Protein AF-A0A0V8DWF3-F1 (afdb_monomer)

Solvent-accessible surface area (backbone atoms only — not comparable to full-atom values): 7146 Å² total; per-residue (Å²): 126,60,41,65,45,79,45,35,25,42,76,86,69,46,81,47,94,75,82,83,79,79,75,82,78,65,89,64,54,35,27,42,36,41,39,34,39,34,56,75,79,51,86,54,51,48,73,48,73,48,64,84,62,81,85,50,44,71,59,77,86,68,88,59,67,74,51,75,45,78,72,83,79,72,35,26,38,37,37,31,73,44,44,55,42,67,90,78,73,84,60,70,43,76,48,51,38,34,45,32,40,21,49,84,85,40,78,71,32,74,38,74,52,73,47,74,46,106

Sequence (118 aa):
MDKINFFYVDYQGKPMTSFEVTGLIPQLDLKLIVDIVTEPDYTQYAIQFLQDSENFFEQELETTNVATSDLGDGTVTIHIELPFNFTNLLSPTSRNFTAKLLKNGQSVAEAKTSIYFN

Radius of gyration: 15.06 Å; Cα contacts (8 Å, |Δi|>4): 232; chains: 1; bounding box: 42×21×42 Å

Mean predicted aligned error: 7.3 Å

Secondary structure (DSSP, 8-state):
--EEEEEEE-TT--EES-----SS------EEEEEEEE-S-GGGEEEEEEESSS--BSS-SS----EEEE-SSS-EEEEEEEEB--TT--S-EEEEEEEEEEETTEEEEEEEEEEEE-

Structure (mmCIF, N/CA/C/O backbone):
data_AF-A0A0V8DWF3-F1
#
_entry.id   AF-A0A0V8DWF3-F1
#
loop_
_atom_site.group_PDB
_atom_site.id
_atom_site.type_symbol
_atom_site.label_atom_id
_atom_site.label_alt_id
_atom_site.label_comp_id
_atom_site.label_asym_id
_atom_site.label_entity_id
_atom_site.label_seq_id
_atom_site.pdbx_PDB_ins_code
_atom_site.Cartn_x
_atom_site.Cartn_y
_atom_site.Cartn_z
_atom_site.occupancy
_atom_site.B_iso_or_equiv
_atom_site.auth_seq_id
_atom_site.auth_comp_id
_atom_site.auth_asym_id
_atom_site.auth_atom_id
_atom_site.pdbx_PDB_model_num
ATOM 1 N N . MET A 1 1 ? -14.899 -4.006 9.792 1.00 74.31 1 MET A N 1
ATOM 2 C CA . MET A 1 1 ? -13.644 -4.784 9.895 1.00 74.31 1 MET A CA 1
ATOM 3 C C . MET A 1 1 ? -12.616 -4.029 9.099 1.00 74.31 1 MET A C 1
ATOM 5 O O . MET A 1 1 ? -12.839 -3.868 7.903 1.00 74.31 1 MET A O 1
ATOM 9 N N . ASP A 1 2 ? -11.564 -3.566 9.763 1.00 87.31 2 ASP A N 1
ATOM 10 C CA . ASP A 1 2 ? -10.535 -2.748 9.130 1.00 87.31 2 ASP A CA 1
ATOM 11 C C . ASP A 1 2 ? -9.741 -3.579 8.122 1.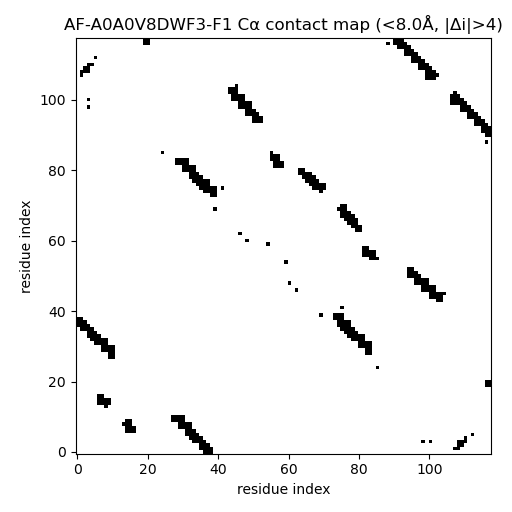00 87.31 2 ASP A C 1
ATOM 13 O O . ASP A 1 2 ? -9.401 -4.737 8.385 1.00 87.31 2 ASP A O 1
ATOM 17 N N . LYS A 1 3 ? -9.492 -3.018 6.939 1.00 90.50 3 LYS A N 1
ATOM 18 C CA . LYS A 1 3 ? -8.813 -3.711 5.837 1.00 90.50 3 LYS A CA 1
ATOM 19 C C . LYS A 1 3 ? -7.891 -2.765 5.095 1.00 90.50 3 LYS A C 1
ATOM 21 O O . LYS A 1 3 ? -8.194 -1.586 4.965 1.00 90.50 3 LYS A O 1
ATOM 26 N N . ILE A 1 4 ? -6.813 -3.324 4.557 1.00 90.75 4 ILE A N 1
ATOM 27 C CA . ILE A 1 4 ? -5.892 -2.637 3.655 1.00 90.75 4 ILE A CA 1
ATOM 28 C C . ILE A 1 4 ? -5.853 -3.437 2.356 1.00 90.75 4 ILE A C 1
ATOM 30 O O . ILE A 1 4 ? -5.605 -4.644 2.384 1.00 90.75 4 ILE A O 1
ATOM 34 N N . ASN A 1 5 ? -6.094 -2.769 1.235 1.00 89.88 5 ASN A N 1
ATOM 35 C CA . ASN A 1 5 ? -6.007 -3.335 -0.101 1.00 89.88 5 ASN A CA 1
ATOM 36 C C . ASN A 1 5 ? -4.912 -2.621 -0.890 1.00 89.88 5 ASN A C 1
ATOM 38 O O . ASN A 1 5 ? -4.704 -1.418 -0.732 1.00 89.88 5 ASN A O 1
ATOM 42 N N . PHE A 1 6 ? -4.242 -3.371 -1.761 1.00 88.06 6 PHE A N 1
ATOM 43 C CA . PHE A 1 6 ? -3.241 -2.841 -2.674 1.00 88.06 6 PHE A CA 1
ATOM 44 C C . PHE A 1 6 ? -3.689 -3.029 -4.112 1.00 88.06 6 PHE A C 1
ATOM 46 O O . PHE A 1 6 ? -4.106 -4.126 -4.490 1.00 88.06 6 PHE A O 1
ATOM 53 N N . PHE A 1 7 ? -3.526 -1.989 -4.921 1.00 86.69 7 PHE A N 1
ATOM 54 C CA . PHE A 1 7 ? -3.717 -2.061 -6.365 1.00 86.69 7 PHE A CA 1
ATOM 55 C C . PHE A 1 7 ? -2.602 -1.291 -7.057 1.00 86.69 7 PHE A C 1
ATOM 57 O O . PHE A 1 7 ? -2.128 -0.286 -6.544 1.00 86.69 7 PHE A O 1
ATOM 64 N N . TYR A 1 8 ? -2.185 -1.739 -8.231 1.00 84.81 8 TYR A N 1
ATOM 65 C CA . TYR A 1 8 ? -1.292 -0.954 -9.077 1.00 84.81 8 TYR A CA 1
ATOM 66 C C . TYR A 1 8 ? -2.138 -0.247 -10.120 1.00 84.81 8 TYR A C 1
ATOM 68 O O . TYR A 1 8 ? -3.065 -0.859 -10.649 1.00 84.81 8 TYR A O 1
ATOM 76 N N . VAL A 1 9 ? -1.837 1.009 -10.427 1.00 82.06 9 VAL A N 1
ATOM 77 C CA . VAL A 1 9 ? -2.498 1.727 -11.521 1.00 82.06 9 VAL A CA 1
ATOM 78 C C . VAL A 1 9 ? -1.476 2.268 -12.505 1.00 82.06 9 VAL A C 1
ATOM 80 O O . VAL A 1 9 ? -0.390 2.683 -12.102 1.00 82.06 9 VAL A O 1
ATOM 83 N N . ASP A 1 10 ? -1.816 2.225 -13.793 1.00 78.44 10 ASP A N 1
ATOM 84 C CA . ASP A 1 10 ? -1.028 2.871 -14.843 1.00 78.44 10 ASP A CA 1
ATOM 85 C C . ASP A 1 10 ? -1.215 4.401 -14.853 1.00 78.44 10 ASP A C 1
ATOM 87 O O . ASP A 1 10 ? -2.010 4.964 -14.097 1.00 78.44 10 ASP A O 1
ATOM 91 N N . TYR A 1 11 ? -0.523 5.075 -15.776 1.00 73.06 11 TYR A N 1
ATOM 92 C CA . TYR A 1 11 ? -0.613 6.525 -15.990 1.00 73.06 11 TYR A CA 1
ATOM 93 C C . TYR A 1 11 ? -2.021 7.023 -16.379 1.00 73.06 11 TYR A C 1
ATOM 95 O O . TYR A 1 11 ? -2.282 8.224 -16.363 1.00 73.06 11 TYR A O 1
ATOM 103 N N . GLN A 1 12 ? -2.934 6.122 -16.759 1.00 76.19 12 GLN A N 1
ATOM 104 C CA . GLN A 1 12 ? -4.335 6.423 -17.064 1.00 76.19 12 GLN A CA 1
ATOM 105 C C . GLN A 1 12 ? -5.262 6.137 -15.871 1.00 76.19 12 GLN A C 1
ATOM 107 O O . GLN A 1 12 ? -6.478 6.285 -16.006 1.00 76.19 12 GLN A O 1
ATOM 112 N N . GLY A 1 13 ? -4.722 5.707 -14.725 1.00 75.44 13 GLY A N 1
ATOM 113 C CA . GLY A 1 13 ? -5.487 5.316 -13.543 1.00 75.44 13 GLY A CA 1
ATOM 114 C C . GLY A 1 13 ? -6.154 3.943 -13.662 1.00 75.44 13 GLY A C 1
ATOM 115 O O . GLY A 1 13 ? -7.072 3.643 -12.898 1.00 75.44 13 GLY A O 1
ATOM 116 N N . LYS A 1 14 ? -5.750 3.099 -14.622 1.00 79.69 14 LYS A N 1
ATOM 117 C CA . LYS A 1 14 ? -6.343 1.767 -14.804 1.00 79.69 14 LYS A CA 1
ATOM 118 C C . LYS A 1 14 ? -5.684 0.746 -13.879 1.00 79.69 14 LYS A C 1
ATOM 120 O O . LYS A 1 14 ? -4.457 0.645 -13.897 1.00 79.69 14 LYS A O 1
ATOM 125 N N . PRO A 1 15 ? -6.469 -0.057 -13.134 1.00 81.75 15 PRO A N 1
ATOM 126 C CA . PRO A 1 15 ? -5.933 -1.136 -12.317 1.00 81.75 15 PRO A CA 1
ATOM 127 C C . PRO A 1 15 ? -5.123 -2.141 -13.140 1.00 81.75 15 PRO A C 1
ATOM 129 O O . PRO A 1 15 ? -5.542 -2.562 -14.219 1.00 81.75 15 PRO A O 1
ATOM 132 N N . MET A 1 16 ? -3.993 -2.570 -12.591 1.00 76.62 16 MET A N 1
ATOM 133 C CA . MET A 1 16 ? -3.078 -3.528 -13.193 1.00 76.62 16 MET A CA 1
ATOM 134 C C . MET A 1 16 ? -2.718 -4.640 -12.211 1.00 76.62 16 MET A C 1
ATOM 136 O O . MET A 1 16 ? -2.524 -4.413 -11.017 1.00 76.62 16 MET A O 1
ATOM 140 N N . THR A 1 17 ? -2.578 -5.853 -12.742 1.00 70.81 17 THR A N 1
ATOM 141 C CA . THR A 1 17 ? -2.097 -7.032 -12.002 1.00 70.81 17 THR A CA 1
ATOM 142 C C . THR A 1 17 ? -0.628 -7.346 -12.280 1.00 70.81 17 THR A C 1
ATOM 144 O O . THR A 1 17 ? -0.002 -8.081 -11.525 1.00 70.81 17 THR A O 1
ATOM 147 N N . SER A 1 18 ? -0.085 -6.818 -13.376 1.00 69.75 18 SER A N 1
ATOM 148 C CA . SER A 1 18 ? 1.306 -6.977 -13.800 1.00 69.75 18 SER A CA 1
ATOM 149 C C . SER A 1 18 ? 1.659 -5.885 -14.804 1.00 69.75 18 SER A C 1
ATOM 151 O O . SER A 1 18 ? 0.800 -5.478 -15.586 1.00 69.75 18 SER A O 1
ATOM 153 N N . PHE A 1 19 ? 2.918 -5.469 -14.837 1.00 66.19 19 PHE A N 1
ATOM 154 C CA . PHE A 1 19 ? 3.467 -4.581 -15.858 1.00 66.19 19 PHE A CA 1
ATOM 155 C C . PHE A 1 19 ? 4.889 -5.038 -16.190 1.00 66.19 19 PHE A C 1
ATOM 157 O O . PHE A 1 19 ? 5.573 -5.607 -15.341 1.00 66.19 19 PHE A O 1
ATOM 164 N N . GLU A 1 20 ? 5.319 -4.821 -17.428 1.00 62.34 20 GLU A N 1
ATOM 165 C CA . GLU A 1 20 ? 6.674 -5.133 -17.878 1.00 62.34 20 GLU A CA 1
ATOM 166 C C . GLU A 1 20 ? 7.390 -3.818 -18.184 1.00 62.34 20 GLU A C 1
ATOM 168 O O . GLU A 1 20 ? 6.889 -3.000 -18.959 1.00 62.34 20 GLU A O 1
ATOM 173 N N . VAL A 1 21 ? 8.548 -3.593 -17.565 1.00 61.31 21 VAL A N 1
ATOM 174 C CA . VAL A 1 21 ? 9.373 -2.410 -17.833 1.00 61.31 21 VAL A CA 1
ATOM 175 C C . VAL A 1 21 ? 10.415 -2.807 -18.876 1.00 61.31 21 VAL A C 1
ATOM 177 O O . VAL A 1 21 ? 11.454 -3.359 -18.536 1.00 61.31 21 VAL A O 1
ATOM 180 N N . THR A 1 22 ? 10.138 -2.571 -20.162 1.00 54.41 22 THR A N 1
ATOM 181 C CA . THR A 1 22 ? 11.096 -2.846 -21.250 1.00 54.41 22 THR A CA 1
ATOM 182 C C . THR A 1 22 ? 11.641 -1.550 -21.858 1.00 54.41 22 THR A C 1
ATOM 184 O O . THR A 1 22 ? 10.885 -0.688 -22.299 1.00 54.41 22 THR A O 1
ATOM 187 N N . GLY A 1 23 ? 12.972 -1.415 -21.922 1.00 55.06 23 GLY A N 1
ATOM 188 C CA . GLY A 1 23 ? 13.659 -0.295 -22.587 1.00 55.06 23 GLY A CA 1
ATOM 189 C C . GLY A 1 23 ? 13.941 0.934 -21.707 1.00 55.06 23 GLY A C 1
ATOM 190 O O . GLY A 1 23 ? 13.895 0.859 -20.483 1.00 55.06 23 GLY A O 1
ATOM 191 N N . LEU A 1 24 ? 14.299 2.062 -22.348 1.00 47.84 24 LEU A N 1
ATOM 192 C CA . LEU A 1 24 ? 14.478 3.372 -21.699 1.00 47.84 24 LEU A CA 1
ATOM 193 C C . LEU A 1 24 ? 13.205 3.693 -20.925 1.00 47.84 24 LEU A C 1
ATOM 195 O O . LEU A 1 24 ? 12.190 3.938 -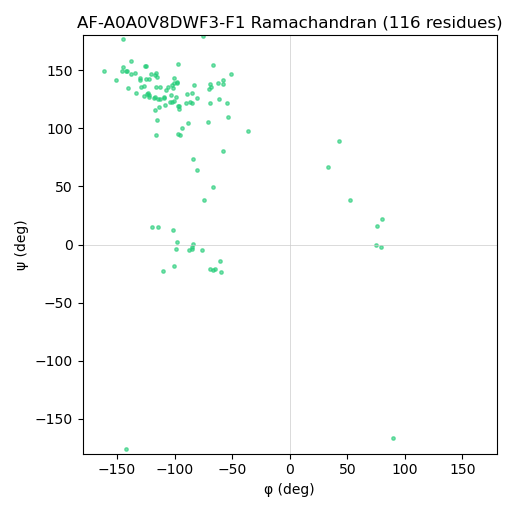21.569 1.00 47.84 24 LEU A O 1
ATOM 199 N N . ILE A 1 25 ? 13.305 3.659 -19.591 1.00 51.47 25 ILE A N 1
ATOM 200 C CA . ILE A 1 25 ? 12.260 3.950 -18.604 1.00 51.47 25 ILE A CA 1
ATOM 201 C C . ILE A 1 25 ? 11.403 5.098 -19.148 1.00 51.47 25 ILE A C 1
ATOM 203 O O . ILE A 1 25 ? 11.810 6.260 -19.039 1.00 51.47 25 ILE A O 1
ATOM 207 N N . PRO A 1 26 ? 10.238 4.830 -19.773 1.00 49.16 26 PRO A N 1
ATOM 208 C CA . PRO A 1 26 ? 9.253 5.881 -19.876 1.00 49.16 26 PRO A CA 1
ATOM 209 C C . PRO A 1 26 ? 8.986 6.256 -18.424 1.00 49.16 26 PRO A C 1
ATOM 211 O O . PRO A 1 26 ? 8.992 5.372 -17.564 1.00 49.16 26 PRO A O 1
ATOM 214 N N . GLN A 1 27 ? 8.802 7.537 -18.134 1.00 54.81 27 GLN A N 1
ATOM 215 C CA . GLN A 1 27 ? 8.203 7.969 -16.877 1.00 54.81 27 GLN A CA 1
ATOM 216 C C . GLN A 1 27 ? 6.820 7.314 -16.790 1.00 54.81 27 GLN A C 1
ATOM 218 O O . GLN A 1 27 ? 5.810 7.866 -17.213 1.00 54.81 27 GLN A O 1
ATOM 223 N N . LEU A 1 28 ? 6.798 6.047 -16.393 1.00 61.56 28 LEU A N 1
ATOM 224 C CA . LEU A 1 28 ? 5.606 5.311 -16.094 1.00 61.56 28 LEU A CA 1
ATOM 225 C C . LEU A 1 28 ? 5.168 5.970 -14.802 1.00 61.56 28 LEU A C 1
ATOM 227 O O . LEU A 1 28 ? 5.790 5.739 -13.766 1.00 61.56 28 LEU A O 1
ATOM 231 N N . ASP A 1 29 ? 4.123 6.793 -14.878 1.00 71.88 29 ASP A N 1
ATOM 232 C CA . ASP A 1 29 ? 3.367 7.279 -13.719 1.00 71.88 29 ASP A CA 1
ATOM 233 C C . ASP A 1 29 ? 2.631 6.095 -13.064 1.00 71.88 29 ASP A C 1
ATOM 235 O O . ASP A 1 29 ? 1.418 6.104 -12.856 1.00 71.88 29 ASP A O 1
ATOM 239 N N . LEU A 1 30 ? 3.367 5.013 -12.807 1.00 79.00 30 LEU A N 1
ATOM 240 C CA . LEU A 1 30 ? 2.913 3.870 -12.062 1.00 79.00 30 LEU A CA 1
ATOM 241 C C . LEU A 1 30 ? 2.781 4.321 -10.617 1.00 79.00 30 LEU A C 1
ATOM 243 O O . LEU A 1 30 ? 3.688 4.941 -10.050 1.00 79.00 30 LEU A O 1
ATOM 247 N N . LYS A 1 31 ? 1.661 3.957 -10.010 1.00 83.75 31 LYS A N 1
ATOM 248 C CA . LYS A 1 31 ? 1.406 4.225 -8.601 1.00 83.75 31 LYS A CA 1
ATOM 249 C C . LYS A 1 31 ? 0.953 2.951 -7.920 1.00 83.75 31 LYS A C 1
ATOM 251 O O . LYS A 1 31 ? 0.205 2.154 -8.493 1.00 83.75 31 LYS A O 1
ATOM 256 N N . LEU A 1 32 ? 1.409 2.765 -6.689 1.00 85.62 32 LEU A N 1
ATOM 257 C CA . LEU A 1 32 ? 0.774 1.846 -5.762 1.00 85.62 32 LEU A CA 1
ATOM 258 C C . LEU A 1 32 ? -0.372 2.594 -5.085 1.00 85.62 32 LEU A C 1
ATOM 260 O O . LEU A 1 32 ? -0.163 3.614 -4.438 1.00 85.62 32 LEU A O 1
ATOM 264 N N . ILE A 1 33 ? -1.570 2.059 -5.237 1.00 86.56 33 ILE A N 1
ATOM 265 C CA . ILE A 1 33 ? -2.753 2.466 -4.504 1.00 86.56 33 ILE A CA 1
ATOM 266 C C . ILE A 1 33 ? -2.836 1.651 -3.224 1.00 86.56 33 ILE A C 1
ATOM 268 O O . ILE A 1 33 ? -2.775 0.418 -3.262 1.00 86.56 33 ILE A O 1
ATOM 272 N N . VAL A 1 34 ? -3.015 2.345 -2.105 1.00 87.19 34 VAL A N 1
ATOM 273 C CA . VAL A 1 34 ? -3.332 1.751 -0.809 1.00 87.19 34 VAL A CA 1
ATOM 274 C C . VAL A 1 34 ? -4.719 2.228 -0.401 1.00 87.19 34 VAL A C 1
ATOM 276 O O . VAL A 1 34 ? -4.889 3.385 -0.023 1.00 87.19 34 VAL A O 1
ATOM 279 N N . ASP A 1 35 ? -5.695 1.328 -0.475 1.00 88.69 35 ASP A N 1
ATOM 280 C CA . ASP A 1 35 ? -7.060 1.593 -0.026 1.00 88.69 35 ASP A CA 1
ATOM 281 C C . ASP A 1 35 ? -7.261 1.021 1.370 1.00 88.69 35 ASP A C 1
ATOM 283 O O . ASP A 1 35 ? -7.041 -0.170 1.608 1.00 88.69 35 ASP A O 1
ATOM 287 N N . ILE A 1 36 ? -7.732 1.853 2.290 1.00 87.31 36 ILE A N 1
ATOM 288 C CA . ILE A 1 36 ? -8.004 1.449 3.665 1.00 87.31 36 ILE A CA 1
ATOM 289 C C . ILE A 1 36 ? -9.480 1.604 3.949 1.00 87.31 36 ILE A C 1
ATOM 291 O O . ILE A 1 36 ? -9.991 2.718 3.963 1.00 87.31 36 ILE A O 1
ATOM 295 N N . VAL A 1 37 ? -10.140 0.483 4.218 1.00 89.62 37 VAL A N 1
ATOM 296 C CA . VAL A 1 37 ? -11.550 0.447 4.603 1.00 89.62 37 VAL A CA 1
ATOM 297 C C . VAL A 1 37 ? -11.618 0.390 6.121 1.00 89.62 37 VAL A C 1
ATOM 299 O O . VAL A 1 37 ? -11.129 -0.572 6.716 1.00 89.62 37 VAL A O 1
ATOM 302 N N . THR A 1 38 ? -12.192 1.415 6.743 1.00 87.31 38 THR A N 1
ATOM 303 C CA . THR A 1 38 ? -12.254 1.574 8.205 1.00 87.31 38 THR A CA 1
ATOM 304 C C . THR A 1 38 ? -13.569 2.226 8.644 1.00 87.31 38 THR A C 1
ATOM 306 O O . THR A 1 38 ? -14.418 2.568 7.822 1.00 87.31 38 THR A O 1
ATOM 309 N N . GLU A 1 39 ? -13.769 2.364 9.950 1.00 85.88 39 GLU A N 1
ATOM 310 C CA . GLU A 1 39 ? -14.893 3.091 10.545 1.00 85.88 39 GLU A CA 1
ATOM 311 C C . GLU A 1 39 ? -14.816 4.607 10.250 1.00 85.88 39 GLU A C 1
ATOM 313 O O . GLU A 1 39 ? -13.719 5.147 10.095 1.00 85.88 39 GLU A O 1
ATOM 318 N N . PRO A 1 40 ? -15.947 5.342 10.245 1.00 79.19 40 PRO A N 1
ATOM 319 C CA . PRO A 1 40 ? -15.969 6.759 9.876 1.00 79.19 40 PRO A CA 1
ATOM 320 C C . PRO A 1 40 ? -15.200 7.687 10.824 1.00 79.19 40 PRO A C 1
ATOM 322 O O . PRO A 1 40 ? -14.808 8.774 10.409 1.00 79.19 40 PRO A O 1
ATOM 325 N N . ASP A 1 41 ? -14.940 7.281 12.073 1.00 79.31 41 ASP A N 1
ATOM 326 C CA . ASP A 1 41 ? -14.023 8.007 12.966 1.00 79.31 41 ASP A CA 1
ATOM 327 C C . ASP A 1 41 ? -12.560 7.658 12.650 1.00 79.31 41 ASP A C 1
ATOM 329 O O . ASP A 1 41 ? -11.831 7.061 13.447 1.00 79.31 41 ASP A O 1
ATOM 333 N N . TYR A 1 42 ? -12.126 8.017 11.442 1.00 75.88 42 TYR A N 1
ATOM 334 C CA . TYR A 1 42 ? -10.788 7.700 10.956 1.00 75.88 42 TYR A CA 1
ATOM 335 C C . TYR A 1 42 ? -9.685 8.587 11.567 1.00 75.88 42 TYR A C 1
ATOM 337 O O . TYR A 1 42 ? -8.502 8.345 11.344 1.00 75.88 42 TYR A O 1
ATOM 345 N N . THR A 1 43 ? -10.045 9.595 12.370 1.00 77.75 43 THR A N 1
ATOM 346 C CA . THR A 1 43 ? -9.092 10.550 12.972 1.00 77.75 43 THR A CA 1
ATOM 347 C C . THR A 1 43 ? -8.147 9.908 13.990 1.00 77.75 43 THR A C 1
ATOM 349 O O . THR A 1 43 ? -7.060 10.421 14.243 1.00 77.75 43 THR A O 1
ATOM 352 N N . GLN A 1 44 ? -8.540 8.761 14.549 1.00 78.81 44 GLN A N 1
ATOM 353 C CA . GLN A 1 44 ? -7.737 7.973 15.489 1.00 78.81 44 GLN A CA 1
ATOM 354 C C . GLN A 1 44 ? -6.752 7.021 14.797 1.00 78.81 44 GLN A C 1
ATOM 356 O O . GLN A 1 44 ? -6.017 6.292 15.477 1.00 78.81 44 GLN A O 1
ATOM 361 N N . TYR A 1 45 ? -6.775 6.981 13.463 1.00 83.00 45 TYR A N 1
ATOM 362 C CA . TYR A 1 45 ? -5.981 6.057 12.678 1.00 83.00 45 TYR A CA 1
ATOM 363 C C . TYR A 1 45 ? -4.734 6.736 12.116 1.00 83.00 45 TYR A C 1
ATOM 365 O O . TYR A 1 45 ? -4.771 7.860 11.624 1.00 83.00 45 TYR A O 1
ATOM 373 N N . ALA A 1 46 ? -3.623 6.013 12.164 1.00 84.81 46 ALA A N 1
ATOM 374 C CA . ALA A 1 46 ? -2.370 6.363 11.518 1.00 84.81 46 ALA A CA 1
ATOM 375 C C . ALA A 1 46 ? -1.924 5.206 10.627 1.00 84.81 46 ALA A C 1
ATOM 377 O O . ALA A 1 46 ? -2.260 4.046 10.877 1.00 84.81 46 ALA A O 1
ATOM 378 N N . ILE A 1 47 ? -1.150 5.513 9.593 1.00 84.88 47 ILE A N 1
ATOM 379 C CA . ILE A 1 47 ? -0.667 4.510 8.647 1.00 84.88 47 ILE A CA 1
ATOM 380 C C . ILE A 1 47 ? 0.843 4.493 8.731 1.00 84.88 47 ILE A C 1
ATOM 382 O O . ILE A 1 47 ? 1.496 5.526 8.614 1.00 84.88 47 ILE A O 1
ATOM 386 N N . GLN A 1 48 ? 1.383 3.306 8.962 1.00 86.19 48 GLN A N 1
ATOM 387 C CA . GLN A 1 48 ? 2.810 3.073 9.007 1.00 86.19 48 GLN A CA 1
ATOM 388 C C . GLN A 1 48 ? 3.200 2.173 7.845 1.00 86.19 48 GLN A C 1
ATOM 390 O O . GLN A 1 48 ? 2.689 1.060 7.704 1.00 86.19 48 GLN A O 1
ATOM 395 N N . PHE A 1 49 ? 4.155 2.638 7.052 1.00 85.50 49 PHE A N 1
ATOM 396 C CA . PHE A 1 49 ? 4.736 1.868 5.968 1.00 85.50 49 PHE A CA 1
ATOM 397 C C . PHE A 1 49 ? 6.096 1.310 6.382 1.00 85.50 49 PHE A C 1
ATOM 399 O O . PHE A 1 49 ? 6.910 2.007 6.984 1.00 85.50 49 PHE A O 1
ATOM 406 N N . LEU A 1 50 ? 6.329 0.034 6.080 1.00 86.00 50 LEU A N 1
ATOM 407 C CA . LEU A 1 50 ? 7.586 -0.665 6.325 1.00 86.00 50 LEU A CA 1
ATOM 408 C C . LEU A 1 50 ? 8.094 -1.238 5.000 1.00 86.00 50 LEU A C 1
ATOM 410 O O . LEU A 1 50 ? 7.358 -1.932 4.294 1.00 86.00 50 LEU A O 1
ATOM 414 N N . GLN A 1 51 ? 9.357 -0.964 4.693 1.00 81.31 51 GLN A N 1
ATOM 415 C CA . GLN A 1 51 ? 10.063 -1.450 3.509 1.00 81.31 51 GLN A CA 1
ATOM 416 C C . GLN A 1 51 ? 11.279 -2.270 3.946 1.00 81.31 51 GLN A C 1
ATOM 418 O O . GLN A 1 51 ? 11.885 -1.988 4.980 1.00 81.31 51 GLN A O 1
ATOM 423 N N . ASP A 1 52 ? 11.621 -3.299 3.174 1.00 77.88 52 ASP A N 1
ATOM 424 C CA . ASP A 1 52 ? 12.780 -4.166 3.425 1.00 77.88 52 ASP A CA 1
ATOM 425 C C . ASP A 1 52 ? 14.087 -3.651 2.798 1.00 77.88 52 ASP A C 1
ATOM 427 O O . ASP A 1 52 ? 15.155 -4.222 3.019 1.00 77.88 52 ASP A O 1
ATOM 431 N N . SER A 1 53 ? 14.012 -2.561 2.037 1.00 73.62 53 SER A N 1
ATOM 432 C CA . SER A 1 53 ? 15.125 -1.942 1.321 1.00 73.62 53 SER A CA 1
ATOM 433 C C . SER A 1 53 ? 15.037 -0.413 1.351 1.00 73.62 53 SER A C 1
ATOM 435 O O . SER A 1 53 ? 14.123 0.151 1.947 1.00 73.62 53 SER A O 1
ATOM 437 N N . GLU A 1 54 ? 15.956 0.258 0.649 1.00 76.38 54 GLU A N 1
ATOM 438 C CA . GLU A 1 54 ? 15.867 1.698 0.378 1.00 76.38 54 GLU A CA 1
ATOM 439 C C . G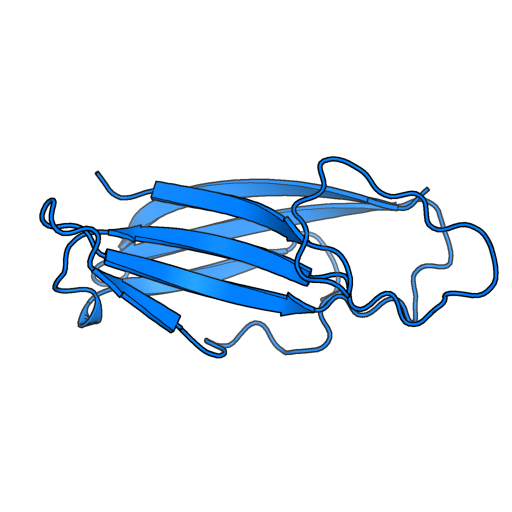LU A 1 54 ? 14.501 2.093 -0.203 1.00 76.38 54 GLU A C 1
ATOM 441 O O . GLU A 1 54 ? 13.889 1.316 -0.950 1.00 76.38 54 GLU A O 1
ATOM 446 N N . ASN A 1 55 ? 14.050 3.307 0.138 1.00 76.69 55 ASN A N 1
ATOM 447 C CA . ASN A 1 55 ? 12.791 3.850 -0.351 1.00 76.69 55 ASN A CA 1
ATOM 448 C C . ASN A 1 55 ? 12.828 3.968 -1.878 1.00 76.69 55 ASN A C 1
ATOM 450 O O . ASN A 1 55 ? 13.716 4.593 -2.453 1.00 76.69 55 ASN A O 1
ATOM 454 N N . PHE A 1 56 ? 11.839 3.359 -2.518 1.00 77.50 56 PHE A N 1
ATOM 455 C CA . PHE A 1 56 ? 11.679 3.323 -3.968 1.00 77.50 56 PHE A CA 1
ATOM 456 C C . PHE A 1 56 ? 10.419 4.074 -4.424 1.00 77.50 56 PHE A C 1
ATOM 458 O O . PHE A 1 56 ? 9.990 3.905 -5.561 1.00 77.50 56 PHE A O 1
ATOM 465 N N . PHE A 1 57 ? 9.817 4.892 -3.557 1.00 80.69 57 PHE A N 1
ATOM 466 C CA . PHE A 1 57 ? 8.778 5.855 -3.925 1.00 80.69 57 PHE A CA 1
ATOM 467 C C . PHE A 1 57 ? 9.379 7.251 -4.121 1.00 80.69 57 PHE A C 1
ATOM 469 O O . PHE A 1 57 ? 10.432 7.568 -3.568 1.00 80.69 57 PHE A O 1
ATOM 4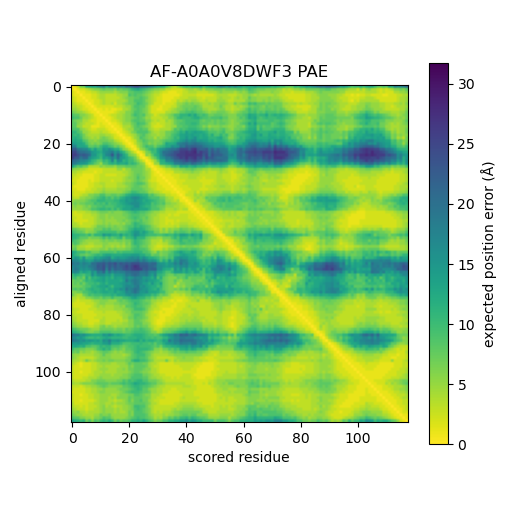76 N N . GLU A 1 58 ? 8.725 8.094 -4.920 1.00 77.94 58 GLU A N 1
ATOM 477 C CA . GLU A 1 58 ? 9.179 9.475 -5.164 1.00 77.94 58 GLU A CA 1
ATOM 478 C C . GLU A 1 58 ? 9.040 10.372 -3.931 1.00 77.94 58 GLU A C 1
ATOM 480 O O . GLU A 1 58 ? 9.694 11.408 -3.833 1.00 77.94 58 GLU A O 1
ATOM 485 N N . GLN A 1 59 ? 8.176 9.980 -2.998 1.00 74.19 59 GLN A N 1
ATOM 486 C CA . GLN A 1 59 ? 7.866 10.736 -1.797 1.00 74.19 59 GLN A CA 1
ATOM 487 C C . GLN A 1 59 ? 8.309 9.947 -0.568 1.00 74.19 59 GLN A C 1
ATOM 489 O O . GLN A 1 59 ? 8.287 8.709 -0.551 1.00 74.19 59 GLN A O 1
ATOM 494 N N . GLU A 1 60 ? 8.717 10.668 0.475 1.00 67.56 60 GLU A N 1
ATOM 495 C CA . GLU A 1 60 ? 8.814 10.062 1.796 1.00 67.56 60 GLU A CA 1
ATOM 496 C C . GLU A 1 60 ? 7.418 9.606 2.219 1.00 67.56 60 GLU A C 1
ATOM 498 O O . GLU A 1 60 ? 6.416 10.276 1.963 1.00 67.56 60 GLU A O 1
ATOM 503 N N . LEU A 1 61 ? 7.354 8.426 2.830 1.00 63.78 61 LEU A N 1
ATOM 504 C CA . LEU A 1 61 ? 6.123 7.744 3.227 1.00 63.78 61 LEU A CA 1
ATOM 505 C C . LEU A 1 61 ? 5.467 8.393 4.461 1.00 63.78 61 LEU A C 1
ATOM 507 O O . LEU A 1 61 ? 4.940 7.705 5.335 1.00 63.78 61 LEU A O 1
ATOM 511 N N . GLU A 1 62 ? 5.506 9.720 4.541 1.00 54.75 62 GLU A N 1
ATOM 512 C CA . GLU A 1 62 ? 4.842 10.513 5.562 1.00 54.75 62 GLU A CA 1
ATOM 513 C C . GLU A 1 62 ? 3.502 11.014 5.011 1.00 54.75 62 GLU A C 1
ATOM 515 O O . GLU A 1 62 ? 3.427 12.028 4.327 1.00 54.75 62 GLU A O 1
ATOM 520 N N . THR A 1 63 ? 2.435 10.262 5.309 1.00 54.97 63 THR A N 1
ATOM 521 C CA . THR A 1 63 ? 1.013 10.669 5.232 1.00 54.97 63 THR A CA 1
ATOM 522 C C . THR A 1 63 ? 0.665 11.654 4.108 1.00 54.97 63 THR A C 1
ATOM 524 O O . THR A 1 63 ? 0.284 12.801 4.342 1.00 54.97 63 THR A O 1
ATOM 527 N N . THR A 1 64 ? 0.770 11.199 2.864 1.00 46.97 64 THR A N 1
ATOM 528 C CA . THR A 1 64 ? 0.499 12.008 1.675 1.00 46.97 64 THR A CA 1
ATOM 529 C C . THR A 1 64 ? -0.891 11.718 1.104 1.00 46.97 64 THR A C 1
ATOM 531 O O . THR A 1 64 ? -1.238 10.581 0.811 1.00 46.97 64 THR A O 1
ATOM 534 N N . ASN A 1 65 ? -1.691 12.786 0.995 1.00 46.19 65 ASN A N 1
ATOM 535 C CA . ASN A 1 65 ? -2.983 12.909 0.304 1.00 46.19 65 ASN A CA 1
ATOM 536 C C . ASN A 1 65 ? -3.970 11.746 0.482 1.00 46.19 65 ASN A C 1
ATOM 538 O O . ASN A 1 65 ? -4.063 10.840 -0.337 1.00 46.19 65 ASN A O 1
ATOM 542 N N . VAL A 1 66 ? -4.783 11.855 1.531 1.00 55.12 66 VAL A N 1
ATOM 543 C CA . VAL A 1 66 ? -5.903 10.958 1.813 1.00 55.12 66 VAL A CA 1
ATOM 544 C C . VAL A 1 66 ? -7.151 11.482 1.101 1.00 55.12 66 VAL A C 1
ATOM 546 O O . VAL A 1 66 ? -7.758 12.454 1.553 1.00 55.12 66 VAL A O 1
ATOM 549 N N . ALA A 1 67 ? -7.552 10.853 -0.004 1.00 60.50 67 ALA A N 1
ATOM 550 C CA . ALA A 1 67 ? -8.915 11.030 -0.503 1.00 60.50 67 ALA A CA 1
ATOM 551 C C . ALA A 1 67 ? -9.844 10.114 0.303 1.00 60.50 67 ALA A C 1
ATOM 553 O O . ALA A 1 67 ? -9.584 8.916 0.424 1.00 60.50 67 ALA A O 1
ATOM 554 N N . THR A 1 68 ? -10.903 10.680 0.886 1.00 66.00 68 THR A N 1
ATOM 555 C CA . THR A 1 68 ? -11.902 9.930 1.653 1.00 66.00 68 THR A CA 1
ATOM 556 C C . THR A 1 68 ? -13.191 9.786 0.858 1.00 66.00 68 THR A C 1
ATOM 558 O O . THR A 1 68 ? -13.683 10.741 0.258 1.00 66.00 68 THR A O 1
ATOM 561 N N . SER A 1 69 ? -13.756 8.581 0.859 1.00 72.00 69 SER A N 1
ATOM 562 C CA . SER A 1 69 ? -15.103 8.324 0.344 1.00 72.00 69 SER A CA 1
ATOM 563 C C . SER A 1 69 ? -15.922 7.551 1.372 1.00 72.00 69 SER A C 1
ATOM 565 O O . SER A 1 69 ? -15.421 6.612 1.990 1.00 72.00 69 SER A O 1
ATOM 567 N N . ASP A 1 70 ? -17.168 7.977 1.577 1.00 74.81 70 ASP A N 1
ATOM 568 C CA . ASP A 1 70 ? -18.155 7.268 2.393 1.00 74.81 70 ASP A CA 1
ATOM 569 C C . ASP A 1 70 ? -18.869 6.243 1.503 1.00 74.81 70 ASP A C 1
ATOM 571 O O . ASP A 1 70 ? -19.426 6.601 0.461 1.00 74.81 70 ASP A O 1
ATOM 575 N N . LEU A 1 71 ? -18.815 4.967 1.890 1.00 73.56 71 LEU A N 1
ATOM 576 C CA . LEU A 1 71 ? -19.436 3.872 1.140 1.00 73.56 71 LEU A CA 1
ATOM 577 C C . LEU A 1 71 ? -20.923 3.681 1.491 1.00 73.56 71 LEU A C 1
ATOM 579 O O . LEU A 1 71 ? -21.601 2.860 0.873 1.00 73.56 71 LEU A O 1
ATOM 583 N N . GLY A 1 72 ? -21.453 4.439 2.458 1.00 71.56 72 GLY A N 1
ATOM 584 C CA . GLY A 1 72 ? -22.856 4.405 2.876 1.00 71.56 72 GLY A CA 1
ATOM 585 C C . GLY A 1 72 ? -23.246 3.181 3.713 1.00 71.56 72 GLY A C 1
ATOM 586 O O . GLY A 1 72 ? -24.393 3.078 4.147 1.00 71.56 72 GLY A O 1
ATOM 587 N N . ASP A 1 73 ? -22.308 2.268 3.975 1.00 77.50 73 ASP A N 1
ATOM 588 C CA . ASP A 1 73 ? -22.473 1.070 4.809 1.00 77.50 73 ASP A CA 1
ATOM 589 C C . ASP A 1 73 ? -21.884 1.237 6.223 1.00 77.50 73 ASP A C 1
ATOM 591 O O . ASP A 1 73 ? -21.751 0.270 6.975 1.00 77.50 73 ASP A O 1
ATOM 595 N N . GLY A 1 74 ? -21.548 2.476 6.595 1.00 78.44 74 GLY A N 1
ATOM 596 C CA . GLY A 1 74 ? -20.865 2.787 7.847 1.00 78.44 74 GLY A CA 1
ATOM 597 C C . GLY A 1 74 ? -19.358 2.543 7.786 1.00 78.44 74 GLY A C 1
ATOM 598 O O . GLY A 1 74 ? -18.740 2.374 8.835 1.00 78.44 74 GLY A O 1
ATOM 599 N N . THR A 1 75 ? -18.765 2.523 6.589 1.00 82.50 75 THR A N 1
ATOM 600 C CA . THR A 1 75 ? -17.314 2.507 6.393 1.00 82.50 75 THR A CA 1
ATOM 601 C C . THR A 1 75 ? -16.846 3.654 5.502 1.00 82.50 75 THR A C 1
ATOM 603 O O . THR A 1 75 ? -17.583 4.169 4.659 1.00 82.50 75 THR A O 1
ATOM 606 N N . VAL A 1 76 ? -15.595 4.058 5.699 1.00 84.12 76 VAL A N 1
ATOM 607 C CA . VAL A 1 76 ? -14.891 5.014 4.845 1.00 84.12 76 VAL A CA 1
ATOM 608 C C . VAL A 1 76 ? -13.715 4.328 4.173 1.00 84.12 76 VAL A C 1
ATOM 610 O O . VAL A 1 76 ? -13.053 3.484 4.781 1.00 84.12 76 VAL A O 1
ATOM 613 N N . THR A 1 77 ? -13.445 4.710 2.927 1.00 85.06 77 THR A N 1
ATOM 614 C CA . THR A 1 77 ? -12.221 4.323 2.223 1.00 85.06 77 THR A CA 1
ATOM 615 C C . THR A 1 77 ? -11.260 5.500 2.188 1.00 85.06 77 THR A C 1
ATOM 617 O O . THR A 1 77 ? -11.615 6.568 1.689 1.00 85.06 77 THR A O 1
ATOM 620 N N . ILE A 1 78 ? -10.058 5.295 2.720 1.00 82.38 78 ILE A N 1
ATOM 621 C CA . ILE A 1 78 ? -8.912 6.199 2.605 1.00 82.38 78 ILE A CA 1
ATOM 622 C C . ILE A 1 78 ? -8.049 5.704 1.454 1.00 82.38 78 ILE A C 1
ATOM 624 O O . ILE A 1 78 ? -7.545 4.585 1.510 1.00 82.38 78 ILE A O 1
ATOM 628 N N . HIS A 1 79 ? -7.879 6.545 0.444 1.00 84.75 79 HIS A N 1
ATOM 629 C CA . HIS A 1 79 ? -7.081 6.257 -0.737 1.00 84.75 79 HIS A CA 1
ATOM 630 C C . HIS A 1 79 ? -5.741 6.983 -0.661 1.00 84.75 79 HIS A C 1
ATOM 632 O O . HIS A 1 79 ? -5.718 8.196 -0.434 1.00 84.75 79 HIS A O 1
ATOM 638 N N . ILE A 1 80 ? -4.646 6.247 -0.851 1.00 82.38 80 ILE A N 1
ATOM 639 C CA . ILE A 1 80 ? -3.280 6.778 -0.849 1.00 82.38 80 ILE A CA 1
ATOM 640 C C . ILE A 1 80 ? -2.585 6.353 -2.131 1.00 82.38 80 ILE A C 1
ATOM 642 O O . ILE A 1 80 ? -2.526 5.165 -2.452 1.00 82.38 80 ILE A O 1
ATOM 646 N N . GLU A 1 81 ? -2.020 7.332 -2.828 1.00 84.38 81 GLU A N 1
ATOM 647 C CA . GLU A 1 81 ? -1.248 7.125 -4.045 1.00 84.38 81 GLU A CA 1
ATOM 648 C C . GLU A 1 81 ? 0.251 7.222 -3.753 1.00 84.38 81 GLU A C 1
ATOM 650 O O . GLU A 1 81 ? 0.741 8.252 -3.292 1.00 84.38 81 GLU A O 1
ATOM 655 N N . LEU A 1 82 ? 0.992 6.162 -4.067 1.00 83.12 82 LEU A N 1
ATOM 656 C CA . LE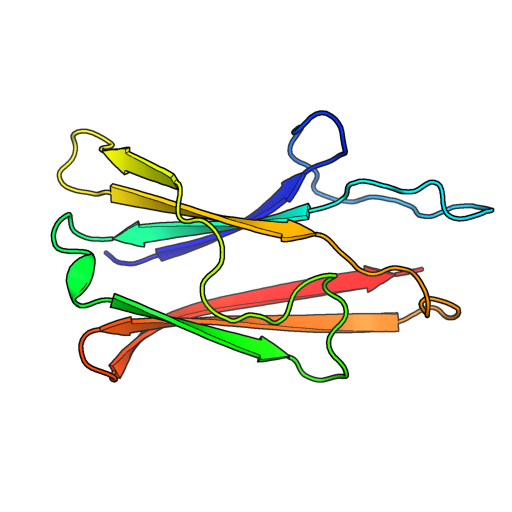U A 1 82 ? 2.438 6.084 -3.879 1.00 83.12 82 LEU A CA 1
ATOM 657 C C . LEU A 1 82 ? 3.136 5.945 -5.243 1.00 83.12 82 LEU A C 1
ATOM 659 O O . LEU A 1 82 ? 3.234 4.827 -5.764 1.00 83.12 82 LEU A O 1
ATOM 663 N N . PRO A 1 83 ? 3.589 7.055 -5.856 1.00 82.88 83 PRO A N 1
ATOM 664 C CA . PRO A 1 83 ? 4.324 7.023 -7.118 1.00 82.88 83 PRO A CA 1
ATOM 665 C C . PRO A 1 83 ? 5.717 6.416 -6.931 1.00 82.88 83 PRO A C 1
ATOM 667 O O . PRO A 1 83 ? 6.410 6.699 -5.949 1.00 82.88 83 PRO A O 1
ATOM 670 N N . PHE A 1 84 ? 6.129 5.569 -7.871 1.00 80.56 84 PHE A N 1
ATOM 671 C CA . PHE A 1 84 ? 7.409 4.861 -7.822 1.00 80.56 84 PHE A CA 1
ATOM 672 C C . PHE A 1 84 ? 8.567 5.718 -8.347 1.00 80.56 84 PHE A C 1
ATOM 674 O O . PHE A 1 84 ? 8.479 6.327 -9.406 1.00 80.56 84 PHE A O 1
ATOM 681 N N . ASN A 1 85 ? 9.703 5.680 -7.652 1.00 78.62 85 ASN A N 1
ATOM 682 C CA . ASN A 1 85 ? 10.966 6.247 -8.104 1.00 78.62 85 ASN A CA 1
ATOM 683 C C . ASN A 1 85 ? 11.807 5.172 -8.810 1.00 78.62 85 ASN A C 1
ATOM 685 O O . ASN A 1 85 ? 12.485 4.363 -8.173 1.00 78.62 85 ASN A O 1
ATOM 689 N N . PHE A 1 86 ? 11.792 5.191 -10.143 1.00 74.50 86 PHE A N 1
ATOM 690 C CA . PHE A 1 86 ? 12.495 4.206 -10.972 1.00 74.50 86 PHE A CA 1
ATOM 691 C C . PHE A 1 86 ? 13.980 4.512 -11.221 1.00 74.50 86 PHE A C 1
ATOM 693 O O . PHE A 1 86 ? 14.657 3.733 -11.890 1.00 74.50 86 PHE A O 1
ATOM 700 N N . THR A 1 87 ? 14.515 5.611 -10.677 1.00 68.94 87 THR A N 1
ATOM 701 C CA . THR A 1 87 ? 15.831 6.161 -11.063 1.00 68.94 87 THR A CA 1
ATOM 702 C C . THR A 1 87 ? 17.003 5.190 -10.844 1.00 68.94 87 THR A C 1
ATOM 704 O O . THR A 1 87 ? 18.013 5.290 -11.535 1.00 68.94 87 THR A O 1
ATOM 707 N N . ASN A 1 88 ? 16.860 4.208 -9.944 1.00 58.44 88 ASN A N 1
ATOM 708 C CA . ASN A 1 88 ? 17.914 3.246 -9.590 1.00 58.44 88 ASN A CA 1
ATOM 709 C C . ASN A 1 88 ? 17.554 1.774 -9.874 1.00 58.44 88 ASN A C 1
ATOM 711 O O . ASN A 1 88 ? 18.228 0.868 -9.378 1.00 58.44 88 ASN A O 1
ATOM 715 N N . LEU A 1 89 ? 16.508 1.498 -10.659 1.00 65.38 89 LEU A N 1
ATOM 716 C CA . LEU A 1 89 ? 16.115 0.126 -11.000 1.00 65.38 89 LEU A CA 1
ATOM 717 C C . LEU A 1 89 ? 16.941 -0.389 -12.187 1.00 65.38 89 LEU A C 1
ATOM 719 O O . LEU A 1 89 ? 16.476 -0.461 -13.317 1.00 65.38 89 LEU A O 1
ATOM 723 N N . LEU A 1 90 ? 18.212 -0.700 -11.916 1.00 58.41 90 LEU A N 1
ATOM 724 C CA . LEU A 1 90 ? 19.186 -1.159 -12.915 1.00 58.41 90 LEU A CA 1
ATOM 725 C C . LEU A 1 90 ? 19.364 -2.685 -12.947 1.00 58.41 90 LEU A C 1
ATOM 727 O O . LEU A 1 90 ? 20.123 -3.196 -13.770 1.00 58.41 90 LEU A O 1
ATOM 731 N N . SER A 1 91 ? 18.702 -3.422 -12.055 1.00 66.25 91 SER A N 1
ATOM 732 C CA . SER A 1 91 ? 18.787 -4.879 -11.993 1.00 66.25 91 SER A CA 1
ATOM 733 C C . SER A 1 91 ? 17.458 -5.515 -11.588 1.00 66.25 91 SER A C 1
ATOM 735 O O . SER A 1 91 ? 16.684 -4.885 -10.856 1.00 66.25 91 SER A O 1
ATOM 737 N N . PRO A 1 92 ? 17.215 -6.774 -12.008 1.00 70.00 92 PRO A N 1
ATOM 738 C CA . PRO A 1 92 ? 16.068 -7.530 -11.545 1.00 70.00 92 PRO A CA 1
ATOM 739 C C . PRO A 1 92 ? 16.067 -7.578 -10.021 1.00 70.00 92 PRO A C 1
ATOM 741 O O . PRO A 1 92 ? 17.041 -8.007 -9.390 1.00 70.00 92 PRO A O 1
ATOM 744 N N . THR A 1 93 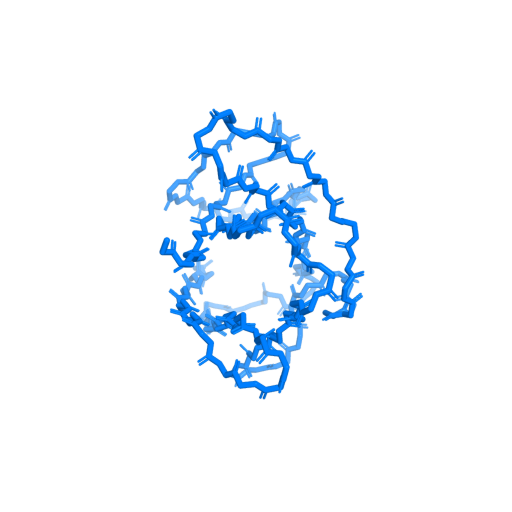? 14.995 -7.098 -9.410 1.00 76.44 93 THR A N 1
ATOM 745 C CA . THR A 1 93 ? 14.914 -6.996 -7.960 1.00 76.44 93 THR A CA 1
ATOM 746 C C . THR A 1 93 ? 13.475 -7.110 -7.494 1.00 76.44 93 THR A C 1
ATOM 748 O O . THR A 1 93 ? 12.550 -6.599 -8.123 1.00 76.44 93 THR A O 1
ATOM 751 N N . SER A 1 94 ? 13.282 -7.794 -6.370 1.00 79.88 94 SER A N 1
ATOM 752 C CA . SER A 1 94 ? 12.017 -7.782 -5.647 1.00 79.88 94 SER A CA 1
ATOM 753 C C . SER A 1 94 ? 12.097 -6.778 -4.507 1.00 79.88 94 SER A C 1
ATOM 755 O O . SER A 1 94 ? 13.112 -6.709 -3.810 1.00 79.88 94 SER A O 1
ATOM 757 N N . ARG A 1 95 ? 11.018 -6.036 -4.288 1.00 80.50 95 ARG A N 1
ATOM 758 C CA . ARG A 1 95 ? 10.863 -5.128 -3.150 1.00 80.50 95 ARG A CA 1
ATOM 759 C C . ARG A 1 95 ? 9.617 -5.528 -2.381 1.00 80.50 95 ARG A C 1
ATOM 761 O O . ARG A 1 95 ? 8.560 -5.704 -2.992 1.00 80.50 95 ARG A O 1
ATOM 768 N N . ASN A 1 96 ? 9.733 -5.681 -1.065 1.00 85.12 96 ASN A N 1
ATOM 769 C CA . ASN A 1 96 ? 8.588 -5.982 -0.217 1.00 85.12 96 ASN A CA 1
ATOM 770 C C . ASN A 1 96 ? 8.102 -4.719 0.482 1.00 85.12 96 ASN A C 1
ATOM 772 O O . ASN A 1 96 ? 8.870 -3.865 0.923 1.00 85.12 96 ASN A O 1
ATOM 776 N N . PHE A 1 97 ? 6.789 -4.634 0.614 1.00 84.31 97 PHE A N 1
ATOM 777 C CA . PHE A 1 97 ? 6.113 -3.504 1.211 1.00 84.31 97 PHE A CA 1
ATOM 778 C C . PHE A 1 97 ? 5.064 -4.000 2.190 1.00 84.31 97 PHE A C 1
ATOM 780 O O . PHE A 1 97 ? 4.263 -4.878 1.871 1.00 84.31 97 PHE A O 1
ATOM 787 N N . THR A 1 98 ? 5.070 -3.446 3.396 1.00 89.12 98 THR A N 1
ATOM 788 C CA . THR A 1 98 ? 4.046 -3.706 4.406 1.00 89.12 9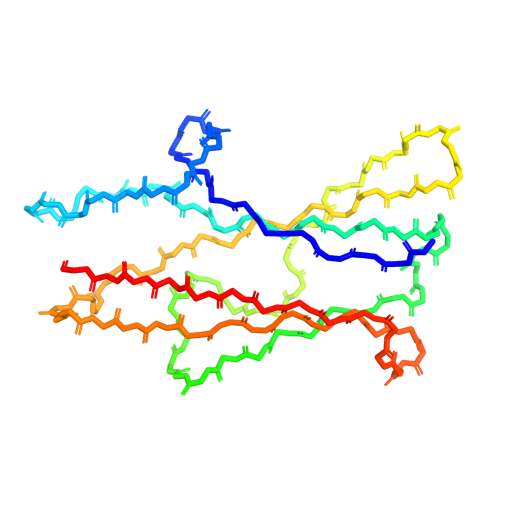8 THR A CA 1
ATOM 789 C C . THR A 1 98 ? 3.399 -2.391 4.804 1.00 89.12 98 THR A C 1
ATOM 791 O O . THR A 1 98 ? 4.096 -1.453 5.183 1.00 89.12 98 THR A O 1
ATOM 794 N 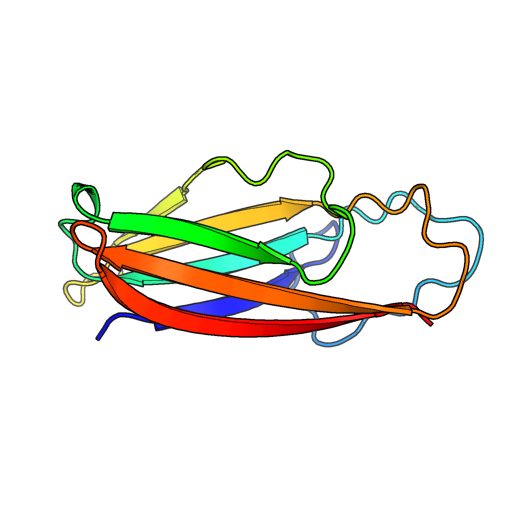N . ALA A 1 99 ? 2.072 -2.337 4.772 1.00 89.25 99 ALA A N 1
ATOM 795 C CA . ALA A 1 99 ? 1.306 -1.245 5.355 1.00 89.25 99 ALA A CA 1
ATOM 796 C C . ALA A 1 99 ? 0.626 -1.739 6.632 1.00 89.25 99 ALA A C 1
ATOM 798 O O . ALA A 1 99 ? 0.014 -2.810 6.652 1.00 89.25 99 ALA A O 1
ATOM 799 N N . LYS A 1 100 ? 0.738 -0.947 7.694 1.00 90.19 100 LYS A N 1
ATOM 800 C CA . LYS A 1 100 ? 0.067 -1.163 8.972 1.00 90.19 100 LYS A CA 1
ATOM 801 C C . LYS A 1 100 ? -0.886 -0.016 9.232 1.00 90.19 100 LYS A C 1
ATOM 803 O O . LYS A 1 100 ? -0.477 1.142 9.235 1.00 90.19 100 LYS A O 1
ATOM 808 N N . LEU A 1 101 ? -2.134 -0.358 9.509 1.00 90.00 101 LEU A N 1
ATOM 809 C CA . LEU A 1 101 ? -3.110 0.572 10.041 1.00 90.00 101 LEU A CA 1
ATOM 810 C C . LEU A 1 101 ? -3.037 0.506 11.565 1.00 90.00 101 LEU A C 1
ATOM 812 O O . LEU A 1 101 ? -3.192 -0.568 12.155 1.00 90.00 101 LEU A O 1
ATOM 816 N N . LEU A 1 102 ? -2.771 1.646 12.192 1.00 88.56 102 LEU A N 1
ATOM 817 C CA . LEU A 1 102 ? -2.640 1.795 13.633 1.00 88.56 102 LEU A CA 1
ATOM 818 C C . LEU A 1 102 ? -3.843 2.573 14.169 1.00 88.56 102 LEU A C 1
ATOM 820 O O . LEU A 1 102 ? -4.070 3.688 13.721 1.00 88.56 102 LEU A O 1
ATOM 824 N N . LYS A 1 103 ? -4.569 2.039 15.154 1.00 87.75 103 LYS A N 1
ATOM 825 C CA . LYS A 1 103 ? -5.593 2.765 15.923 1.00 87.75 103 LYS A CA 1
ATOM 826 C C . LYS A 1 103 ? -5.048 3.000 17.323 1.00 87.75 103 LYS A C 1
ATOM 828 O O . LYS A 1 103 ? -4.699 2.040 18.010 1.00 87.75 103 LYS A O 1
ATOM 833 N N . ASN A 1 104 ? -4.917 4.259 17.739 1.00 86.12 104 ASN A N 1
ATOM 834 C CA . ASN A 1 104 ? -4.327 4.612 19.042 1.00 86.12 104 ASN A CA 1
ATOM 835 C C . ASN A 1 104 ? -2.941 3.963 19.280 1.00 86.12 104 ASN A C 1
ATOM 837 O O . ASN A 1 104 ? -2.631 3.489 20.372 1.00 86.12 104 ASN A O 1
ATOM 841 N N . GLY A 1 105 ? -2.118 3.891 18.227 1.00 84.62 105 GLY A N 1
ATOM 842 C CA . GLY A 1 105 ? -0.773 3.302 18.263 1.00 84.62 105 GLY A CA 1
ATOM 843 C C . GLY A 1 105 ? -0.715 1.769 18.205 1.00 84.62 105 GLY A C 1
ATOM 844 O O . GLY A 1 105 ? 0.381 1.215 18.152 1.00 84.62 105 GLY A O 1
ATOM 845 N N . GLN A 1 106 ? -1.852 1.068 18.179 1.00 88.69 106 GLN A N 1
ATOM 846 C CA . GLN A 1 106 ? -1.906 -0.391 18.053 1.00 88.69 106 GLN A CA 1
ATOM 847 C C . GLN A 1 106 ? -2.281 -0.812 16.636 1.00 88.69 106 GLN A C 1
ATOM 849 O O . GLN A 1 106 ? -3.192 -0.245 16.041 1.00 88.69 106 GLN A O 1
ATOM 854 N N . SER A 1 107 ? -1.606 -1.829 16.096 1.00 90.94 107 SER A N 1
ATOM 855 C CA . SER A 1 107 ? -1.932 -2.356 14.769 1.00 90.94 107 SER A CA 1
ATOM 856 C C . SER A 1 107 ? -3.275 -3.081 14.788 1.00 90.94 107 SER A C 1
ATOM 858 O O . SER A 1 107 ? -3.460 -4.035 15.541 1.00 90.94 107 SER A O 1
ATOM 860 N N . VAL A 1 108 ? -4.198 -2.610 13.950 1.00 91.69 108 VAL A N 1
ATOM 861 C CA . VAL A 1 108 ? -5.548 -3.170 13.777 1.00 91.69 108 VAL A CA 1
ATOM 862 C C . VAL A 1 108 ? -5.728 -3.852 12.421 1.00 91.69 108 VAL A C 1
ATOM 864 O O . VAL A 1 108 ? -6.559 -4.745 12.289 1.00 91.69 108 VAL A O 1
ATOM 867 N N . ALA A 1 109 ? -4.907 -3.487 11.434 1.00 92.56 109 ALA A N 1
ATOM 868 C CA . ALA A 1 109 ? -4.779 -4.200 10.172 1.00 92.56 109 ALA A CA 1
ATOM 869 C C . ALA A 1 109 ? -3.332 -4.140 9.665 1.00 92.56 109 ALA A C 1
ATOM 871 O O . ALA A 1 109 ? -2.609 -3.167 9.898 1.00 92.56 109 ALA A O 1
ATOM 872 N N . GLU A 1 110 ? -2.922 -5.184 8.952 1.00 94.06 110 GLU A N 1
ATOM 873 C CA . GLU A 1 110 ? -1.627 -5.288 8.284 1.00 94.06 110 GLU A CA 1
ATOM 874 C C . GLU A 1 110 ? -1.841 -5.959 6.929 1.00 94.06 110 GLU A C 1
ATOM 876 O O . GLU A 1 110 ? -2.533 -6.975 6.836 1.00 94.06 110 GLU A O 1
ATOM 881 N N . ALA A 1 111 ? -1.236 -5.408 5.883 1.00 93.19 111 ALA A N 1
ATOM 882 C CA . ALA A 1 111 ? -1.193 -6.037 4.573 1.00 93.19 111 ALA A CA 1
ATOM 883 C C . ALA A 1 111 ? 0.217 -5.950 3.997 1.00 93.19 111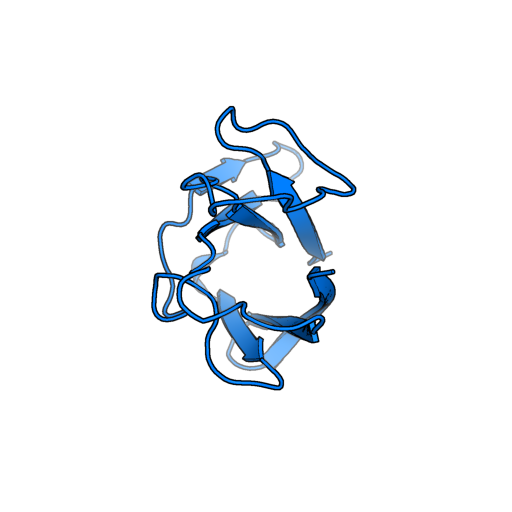 ALA A C 1
ATOM 885 O O . ALA A 1 111 ? 0.947 -4.984 4.233 1.00 93.19 111 ALA A O 1
ATOM 886 N N . LYS A 1 112 ? 0.581 -6.968 3.214 1.00 91.81 112 LYS A N 1
ATOM 887 C CA . LYS A 1 112 ? 1.872 -7.061 2.533 1.00 91.81 112 LYS A CA 1
ATOM 888 C C . LYS A 1 112 ? 1.661 -7.183 1.039 1.00 91.81 112 LYS A C 1
ATOM 890 O O . LYS A 1 112 ? 0.753 -7.886 0.604 1.00 91.81 112 LYS A O 1
ATOM 895 N N . THR A 1 113 ? 2.527 -6.539 0.275 1.00 87.00 113 THR A N 1
ATOM 896 C CA . THR A 1 113 ? 2.643 -6.758 -1.161 1.00 87.00 113 THR A CA 1
ATOM 897 C C . THR A 1 113 ? 4.111 -6.792 -1.563 1.00 87.00 113 THR A C 1
ATOM 899 O O . THR A 1 113 ? 4.980 -6.274 -0.857 1.00 87.00 113 THR A O 1
ATOM 902 N N . SER A 1 114 ? 4.379 -7.415 -2.699 1.00 84.12 114 SER A N 1
ATOM 903 C CA . SER A 1 114 ? 5.705 -7.508 -3.290 1.00 84.12 114 SER A CA 1
ATOM 904 C C . SER A 1 114 ? 5.619 -7.002 -4.716 1.00 84.12 114 SER A C 1
ATOM 906 O O . SER A 1 114 ? 4.688 -7.340 -5.445 1.00 84.12 114 SER A O 1
ATOM 908 N N . ILE A 1 115 ? 6.599 -6.205 -5.117 1.00 78.00 115 ILE A N 1
ATOM 909 C CA . ILE A 1 115 ? 6.762 -5.789 -6.503 1.00 78.00 115 ILE A CA 1
ATOM 910 C C . ILE A 1 115 ? 8.038 -6.405 -7.053 1.00 78.00 115 ILE A C 1
ATOM 912 O O . ILE A 1 115 ? 9.072 -6.437 -6.383 1.00 78.00 115 ILE A O 1
ATOM 916 N N . TYR A 1 116 ? 7.932 -6.930 -8.265 1.00 76.62 116 TYR A N 1
ATOM 917 C CA . TYR A 1 116 ? 9.025 -7.569 -8.973 1.00 76.62 116 TYR A CA 1
ATOM 918 C C . TYR A 1 116 ? 9.360 -6.713 -10.184 1.00 76.62 116 TYR A C 1
ATOM 920 O O . TYR A 1 116 ? 8.517 -6.509 -11.054 1.00 76.62 116 TYR A O 1
ATOM 928 N N . PHE A 1 117 ? 10.587 -6.207 -10.213 1.00 71.88 117 PHE A N 1
ATOM 929 C CA . PHE A 1 117 ? 11.172 -5.567 -11.379 1.00 71.88 117 PHE A CA 1
ATOM 930 C C . PHE A 1 117 ? 12.026 -6.626 -12.073 1.00 71.88 117 PHE A C 1
ATOM 932 O O . PHE A 1 117 ? 12.922 -7.185 -11.436 1.00 71.88 117 PHE A O 1
ATOM 939 N N . ASN A 1 118 ? 11.696 -6.943 -13.325 1.00 63.53 118 ASN A N 1
ATOM 940 C CA . ASN A 1 118 ? 12.481 -7.836 -14.180 1.00 63.53 118 ASN A CA 1
ATOM 941 C C . ASN A 1 118 ? 13.428 -7.035 -15.065 1.00 63.53 118 ASN A C 1
ATOM 943 O O . ASN A 1 118 ? 13.037 -5.916 -15.460 1.00 63.53 118 ASN A O 1
#

pLDDT: mean 77.14, std 11.52, range [46.19, 94.06]

Nearest PDB structures (foldseek):
  7tuf-assembly1_D  TM=5.302E-01  e=3.117E-01  Homo sapiens
  5veb-assembly1_X  TM=2.945E-01  e=5.940E-01  Homo sapiens
  2m83-assembly1_A  TM=4.427E-01  e=3.144E+00  Oryctolagus cuniculus
  6z2p-assembly1_A  TM=3.819E-01  e=1.330E+00  Akkermansia muciniphila ATCC BAA-835
  6z2d-assembly1_A  TM=3.852E-01  e=2.277E+00  Akkermansia muciniphila ATCC BAA-835

Foldseek 3Di:
DKEKDKFKAWPVRDTDPDDAQDDDGDQTQIKIKIKIKAAPVCVQKDKDKDKPDPDFFPDDPPDPDWDWDDPVPRIIITIDITGGRCPPVPDWDKIKMKMFIAGNNHGPDIDIDMDTHD

Organism: Lactococcus lactis subsp. lactis (NCBI:txid1360)